Protein AF-A0A7M7MNS7-F1 (afdb_monomer_lite)

Foldseek 3Di:
DVPDDFDPCLVVLLVLLVVQLVLLVVLLVQQVVVLVVCCVPVNDCCQQPPLCLCVPPPSSVVSLVVLLVVLVVCCVVVVNCVSRVHDDDPCVVVVSVVCNVVSVVCSVVSRSNVSVVSNVVSVVSNVVSVCVSVVSVD

InterPro domains:
  IPR002076 ELO family [PF01151] (1-135)
  IPR002076 ELO family [PTHR11157] (1-135)
  IPR030457 ELO family, conserved site [PS01188] (88-96)

Structure (mmCIF, N/CA/C/O backbone):
data_AF-A0A7M7MNS7-F1
#
_entry.id   AF-A0A7M7MNS7-F1
#
loop_
_atom_site.group_PDB
_atom_site.id
_atom_site.type_symbol
_atom_site.label_atom_id
_atom_site.label_alt_id
_atom_site.label_comp_id
_atom_site.label_asym_id
_atom_site.label_entity_id
_atom_site.label_seq_id
_atom_site.pdbx_PDB_ins_code
_atom_site.Cartn_x
_atom_site.Cartn_y
_atom_site.Cartn_z
_atom_site.occupancy
_atom_site.B_iso_or_equiv
_atom_site.auth_seq_id
_atom_site.auth_comp_id
_atom_site.auth_asym_id
_atom_site.auth_atom_id
_atom_site.pdbx_PDB_model_num
ATOM 1 N N . MET A 1 1 ? -16.987 -11.715 22.875 1.00 58.72 1 MET A N 1
ATOM 2 C CA . MET A 1 1 ? -16.790 -10.248 23.020 1.00 58.72 1 MET A CA 1
ATOM 3 C C . MET A 1 1 ? -18.041 -9.455 23.436 1.00 58.72 1 MET A C 1
ATOM 5 O O . MET A 1 1 ? -17.893 -8.300 23.827 1.00 58.72 1 MET A O 1
ATOM 9 N N . ALA A 1 2 ? -19.255 -10.027 23.423 1.00 62.00 2 ALA A N 1
ATOM 10 C CA . ALA A 1 2 ? -20.488 -9.277 23.708 1.00 62.00 2 ALA A CA 1
ATOM 11 C C . ALA A 1 2 ? -20.488 -8.540 25.070 1.00 62.00 2 ALA A C 1
ATOM 13 O O . ALA A 1 2 ? -20.803 -7.355 25.115 1.00 62.00 2 ALA A O 1
ATOM 14 N N . LYS A 1 3 ? -20.012 -9.179 26.150 1.00 64.50 3 LYS A N 1
ATOM 15 C CA . LYS A 1 3 ? -20.088 -8.657 27.533 1.00 64.50 3 LYS A CA 1
ATOM 16 C C . LYS A 1 3 ? -18.929 -7.749 28.014 1.00 64.50 3 LYS A C 1
ATOM 18 O O . LYS A 1 3 ? -18.930 -7.369 29.177 1.00 64.50 3 LYS A O 1
ATOM 23 N N . ARG A 1 4 ? -17.929 -7.405 27.184 1.00 71.62 4 ARG A N 1
ATOM 24 C CA . ARG A 1 4 ? -16.769 -6.567 27.604 1.00 71.62 4 ARG A CA 1
ATOM 25 C C . ARG A 1 4 ? -16.904 -5.094 27.167 1.00 71.62 4 ARG A C 1
ATOM 27 O O . ARG A 1 4 ? -17.464 -4.863 26.097 1.00 71.62 4 ARG A O 1
ATOM 34 N N . PRO A 1 5 ? -16.419 -4.096 27.929 1.00 70.75 5 PRO A N 1
ATOM 35 C CA . PRO A 1 5 ? -16.465 -2.687 27.522 1.00 70.75 5 PRO A CA 1
ATOM 36 C C . PRO A 1 5 ? -15.526 -2.392 26.337 1.00 70.75 5 PRO A C 1
ATOM 38 O O . PRO A 1 5 ? -14.603 -3.155 26.058 1.00 70.75 5 PRO A O 1
ATOM 41 N N . ARG A 1 6 ? -15.785 -1.289 25.622 1.00 74.25 6 ARG A N 1
ATOM 42 C CA . ARG A 1 6 ? -14.956 -0.799 24.503 1.00 74.25 6 ARG A CA 1
ATOM 43 C C . ARG A 1 6 ? -13.546 -0.438 24.984 1.00 74.25 6 ARG A C 1
ATOM 45 O O . ARG A 1 6 ? -13.409 0.314 25.947 1.00 74.25 6 ARG A O 1
ATOM 52 N N . PHE A 1 7 ? -12.512 -0.930 24.305 1.00 76.94 7 PHE A N 1
ATOM 53 C CA . PHE A 1 7 ? -11.133 -0.553 24.620 1.00 76.94 7 PHE A CA 1
ATOM 54 C C . PHE A 1 7 ? -10.785 0.816 24.022 1.00 76.94 7 PHE A C 1
ATOM 56 O O . PHE A 1 7 ? -11.102 1.105 22.866 1.00 76.94 7 PHE A O 1
ATOM 63 N N . ASN A 1 8 ? -10.100 1.657 24.801 1.00 76.94 8 ASN A N 1
ATOM 64 C CA . ASN A 1 8 ? -9.558 2.925 24.318 1.00 76.94 8 ASN A CA 1
ATOM 65 C C . ASN A 1 8 ? -8.140 2.707 23.763 1.00 76.94 8 ASN A C 1
ATOM 67 O O . ASN A 1 8 ? -7.154 2.873 24.470 1.00 76.94 8 ASN A O 1
ATOM 71 N N . LEU A 1 9 ? -8.049 2.294 22.496 1.00 81.00 9 LEU A N 1
ATOM 72 C CA . LEU A 1 9 ? -6.789 1.960 21.809 1.00 81.00 9 LEU A CA 1
ATOM 73 C C . LEU A 1 9 ? -6.259 3.113 20.941 1.00 81.00 9 LEU A C 1
ATOM 75 O O . LEU A 1 9 ? -5.593 2.874 19.939 1.00 81.00 9 LEU A O 1
ATOM 79 N N . ARG A 1 10 ? -6.557 4.369 21.300 1.00 79.44 10 ARG A N 1
ATOM 80 C CA . ARG A 1 10 ? -6.184 5.548 20.494 1.00 79.44 10 ARG A CA 1
ATOM 81 C C . ARG A 1 10 ? -4.672 5.673 20.282 1.00 79.44 10 ARG A C 1
ATOM 83 O O . ARG A 1 10 ? -4.241 5.781 19.143 1.00 79.44 10 ARG A O 1
ATOM 90 N N . GLY A 1 11 ? -3.878 5.610 21.353 1.00 84.81 11 GLY A N 1
ATOM 91 C CA . GLY A 1 11 ? -2.412 5.686 21.267 1.00 84.81 11 GLY A CA 1
ATOM 92 C C . GLY A 1 11 ? -1.807 4.588 20.379 1.00 84.81 11 GLY A C 1
ATOM 93 O O . GLY A 1 11 ? -1.114 4.914 19.416 1.00 84.81 11 GLY A O 1
ATOM 94 N N . PRO A 1 12 ? -2.126 3.301 20.628 1.00 87.50 12 PRO A N 1
ATOM 95 C CA . PRO A 1 12 ? -1.703 2.201 19.764 1.00 87.50 12 PRO A CA 1
ATOM 96 C C . PRO A 1 12 ? -2.118 2.364 18.298 1.00 87.50 12 PRO A C 1
ATOM 98 O O . PRO A 1 12 ? -1.319 2.067 17.419 1.00 87.50 12 PRO A O 1
ATOM 101 N N . LEU A 1 13 ? -3.323 2.877 18.021 1.00 86.44 13 LEU A N 1
ATOM 102 C CA . LEU A 1 13 ? -3.812 3.083 16.654 1.00 86.44 13 LEU A CA 1
ATOM 103 C C . LEU A 1 13 ? -3.044 4.189 15.914 1.00 86.44 13 LEU A C 1
ATOM 105 O O . LEU A 1 13 ? -2.778 4.053 14.721 1.00 86.44 13 LEU A O 1
ATOM 109 N N . ILE A 1 14 ? -2.669 5.268 16.611 1.00 88.12 14 ILE A N 1
ATOM 110 C CA . ILE A 1 14 ? -1.833 6.338 16.042 1.00 88.12 14 ILE A CA 1
ATOM 111 C C . ILE A 1 14 ? -0.450 5.792 15.716 1.00 88.12 14 ILE A C 1
ATOM 113 O O . ILE A 1 14 ? 0.033 5.999 14.604 1.00 88.12 14 ILE A O 1
ATOM 117 N N . LEU A 1 15 ? 0.171 5.076 16.659 1.00 90.94 15 LEU A N 1
ATOM 118 C CA . LEU A 1 15 ? 1.479 4.460 16.444 1.00 90.94 15 LEU A CA 1
ATOM 119 C C . LEU A 1 15 ? 1.432 3.494 15.257 1.00 90.94 15 LEU A C 1
ATOM 121 O O . LEU A 1 15 ? 2.250 3.593 14.351 1.00 90.94 15 LEU A O 1
ATOM 125 N N . TRP A 1 16 ? 0.431 2.618 15.228 1.00 91.81 16 TRP A N 1
ATOM 126 C CA . TRP A 1 16 ? 0.202 1.662 14.152 1.00 91.81 16 TRP A CA 1
ATOM 127 C C . TRP A 1 16 ? 0.048 2.337 12.783 1.00 91.81 16 T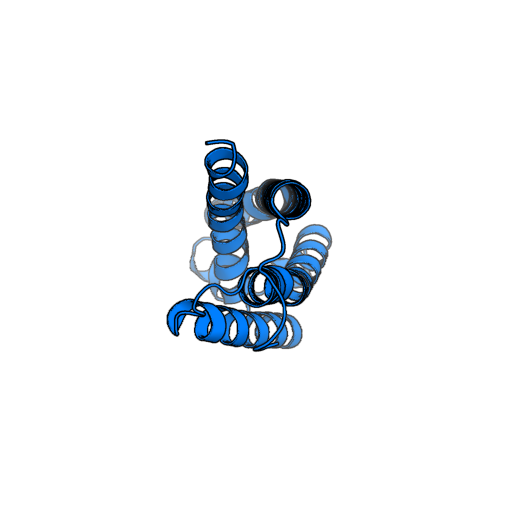RP A C 1
ATOM 129 O O . TRP A 1 16 ? 0.787 2.024 11.852 1.00 91.81 16 TRP A O 1
ATOM 139 N N . SER A 1 17 ? -0.844 3.327 12.678 1.00 91.94 17 SER A N 1
ATOM 140 C CA . SER A 1 17 ? -1.071 4.068 11.429 1.00 91.94 17 SER A CA 1
ATOM 141 C C . SER A 1 17 ? 0.182 4.837 10.996 1.00 91.94 17 SER A C 1
ATOM 143 O O . SER A 1 17 ? 0.516 4.874 9.817 1.00 91.94 17 SER A O 1
ATOM 145 N N . SER A 1 18 ? 0.927 5.410 11.944 1.00 91.50 18 SER A N 1
ATOM 146 C CA . SER A 1 18 ? 2.173 6.131 11.653 1.00 91.50 18 SER A CA 1
ATOM 147 C C . SER A 1 18 ? 3.259 5.194 11.122 1.00 91.50 18 SER A C 1
ATOM 149 O O . SER A 1 18 ? 3.949 5.535 10.163 1.00 91.50 18 SER A O 1
ATOM 151 N N . LEU A 1 19 ? 3.38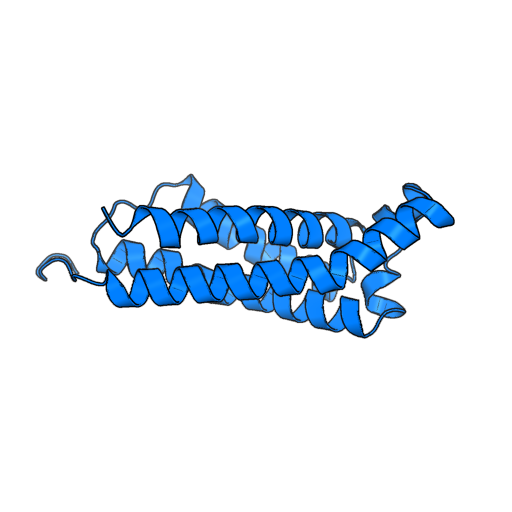5 3.995 11.701 1.00 94.06 19 LEU A N 1
ATOM 152 C CA . LEU A 1 19 ? 4.327 2.973 11.241 1.00 94.06 19 LEU A CA 1
ATOM 153 C C . LEU A 1 19 ? 3.977 2.478 9.833 1.00 94.06 19 LEU A C 1
ATOM 155 O O . LEU A 1 19 ? 4.866 2.398 8.988 1.00 94.06 19 LEU A O 1
ATOM 159 N N . LEU A 1 20 ? 2.697 2.207 9.553 1.00 93.50 20 LEU A N 1
ATOM 160 C CA . LEU A 1 20 ? 2.252 1.790 8.218 1.00 93.50 20 LEU A CA 1
ATOM 161 C C . LEU A 1 20 ? 2.402 2.903 7.174 1.00 93.50 20 LEU A C 1
ATOM 163 O O . LEU A 1 20 ? 2.788 2.630 6.035 1.00 93.50 20 LEU A O 1
ATOM 167 N N . SER A 1 21 ? 2.160 4.159 7.559 1.00 94.06 21 SER A N 1
ATOM 168 C CA . SER A 1 21 ? 2.411 5.316 6.697 1.00 94.06 21 SER A CA 1
ATOM 169 C C . SER A 1 21 ? 3.899 5.438 6.367 1.00 94.06 21 SER A C 1
ATOM 171 O O . SER A 1 21 ? 4.249 5.472 5.190 1.00 94.06 21 SER A O 1
ATOM 173 N N . LEU A 1 22 ? 4.785 5.401 7.371 1.00 94.94 22 LEU A N 1
ATOM 174 C CA . LEU A 1 22 ? 6.233 5.477 7.159 1.00 94.94 22 LEU A CA 1
ATOM 175 C C . LEU A 1 22 ? 6.744 4.320 6.29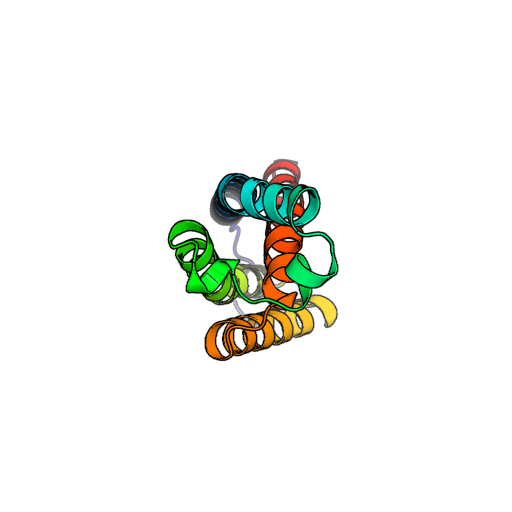4 1.00 94.94 22 LEU A C 1
ATOM 177 O O . LEU A 1 22 ? 7.495 4.548 5.348 1.00 94.94 22 LEU A O 1
ATOM 181 N N . PHE A 1 23 ? 6.304 3.093 6.576 1.00 95.12 23 PHE A N 1
ATOM 182 C CA . PHE A 1 23 ? 6.624 1.925 5.760 1.00 95.12 23 PHE A CA 1
ATOM 183 C C . PHE A 1 23 ? 6.214 2.131 4.297 1.00 95.12 23 PHE A C 1
ATOM 185 O O . PHE A 1 23 ? 7.009 1.886 3.390 1.00 95.12 23 PHE A O 1
ATOM 192 N N . SER A 1 24 ? 5.006 2.650 4.071 1.00 94.69 24 SER A N 1
ATOM 193 C CA . SER A 1 24 ? 4.496 2.903 2.725 1.00 94.69 24 SER A CA 1
ATOM 194 C C . SER A 1 24 ? 5.263 4.016 2.012 1.00 94.69 24 SER A C 1
ATOM 196 O O . SER A 1 24 ? 5.580 3.873 0.837 1.00 94.69 24 SER A O 1
ATOM 198 N N . ILE A 1 25 ? 5.631 5.088 2.722 1.00 95.31 25 ILE A N 1
ATOM 199 C CA . ILE A 1 25 ? 6.469 6.176 2.198 1.00 95.31 25 ILE A CA 1
ATOM 200 C C . ILE A 1 25 ? 7.819 5.628 1.728 1.00 95.31 25 ILE A C 1
ATOM 202 O O . ILE A 1 25 ? 8.236 5.903 0.603 1.00 95.31 25 ILE A O 1
ATOM 206 N N . ILE A 1 26 ? 8.489 4.819 2.556 1.00 95.44 26 ILE A N 1
ATOM 207 C CA . ILE A 1 26 ? 9.768 4.204 2.181 1.00 95.44 26 ILE A CA 1
ATOM 208 C C . ILE A 1 26 ? 9.566 3.278 0.972 1.00 95.44 26 ILE A C 1
ATOM 210 O O . ILE A 1 26 ? 10.351 3.345 0.028 1.00 95.44 26 ILE A O 1
ATOM 214 N N . GLY A 1 27 ? 8.490 2.485 0.950 1.00 93.25 27 GLY A N 1
ATOM 215 C CA . GLY A 1 27 ? 8.127 1.641 -0.190 1.00 93.25 27 GLY A CA 1
ATOM 216 C C . GLY A 1 27 ? 8.005 2.428 -1.498 1.00 93.25 27 GLY A C 1
ATOM 217 O O . GLY A 1 27 ? 8.627 2.052 -2.494 1.00 93.25 27 GLY A O 1
ATOM 218 N N . VAL A 1 28 ? 7.299 3.567 -1.493 1.00 94.50 28 VAL A N 1
ATOM 219 C CA . VAL A 1 28 ? 7.211 4.468 -2.659 1.00 94.50 28 VAL A CA 1
ATOM 220 C C . VAL A 1 28 ? 8.594 4.960 -3.066 1.00 94.50 28 VAL A C 1
ATOM 222 O O . VAL A 1 28 ? 8.972 4.806 -4.221 1.00 94.50 28 VAL A O 1
ATOM 225 N N . PHE A 1 29 ? 9.379 5.516 -2.141 1.00 94.69 29 PHE A N 1
ATOM 226 C CA . PHE A 1 29 ? 10.694 6.076 -2.475 1.00 94.69 29 PHE A CA 1
ATOM 227 C C . PHE A 1 29 ? 11.666 5.047 -3.061 1.00 94.69 29 PHE A C 1
ATOM 229 O O . PHE A 1 29 ? 12.572 5.424 -3.801 1.00 94.69 29 PHE A O 1
ATOM 236 N N . ARG A 1 30 ? 11.497 3.762 -2.739 1.00 93.06 30 ARG A N 1
ATOM 237 C CA . ARG A 1 30 ? 12.369 2.685 -3.222 1.00 93.06 30 ARG A CA 1
ATOM 238 C C . ARG A 1 30 ? 11.896 2.072 -4.537 1.00 93.06 30 ARG A C 1
ATOM 240 O O . ARG A 1 30 ? 12.741 1.671 -5.323 1.00 93.06 30 ARG A O 1
ATOM 247 N N . THR A 1 31 ? 10.589 2.033 -4.790 1.00 92.62 31 THR A N 1
ATOM 248 C CA . THR A 1 31 ? 10.006 1.353 -5.965 1.00 92.62 31 THR A CA 1
ATOM 249 C C . THR A 1 31 ? 9.585 2.309 -7.086 1.00 92.62 31 THR A C 1
ATOM 251 O O . THR A 1 31 ? 9.634 1.953 -8.260 1.00 92.62 31 THR A O 1
ATOM 254 N N . LEU A 1 32 ? 9.223 3.553 -6.759 1.00 93.25 32 LEU A N 1
ATOM 255 C CA . LEU A 1 32 ? 8.803 4.559 -7.737 1.00 93.25 32 LEU A CA 1
ATOM 256 C C . LEU A 1 32 ? 9.911 4.946 -8.736 1.00 93.25 32 LEU A C 1
ATOM 258 O O . LEU A 1 32 ? 9.592 5.069 -9.919 1.00 93.25 32 LEU A O 1
ATOM 262 N N . PRO A 1 33 ? 11.191 5.117 -8.336 1.00 92.50 33 PRO A N 1
ATOM 263 C CA . PRO A 1 33 ? 12.251 5.438 -9.291 1.00 92.50 33 PRO A CA 1
ATOM 264 C C . PRO A 1 33 ? 12.454 4.352 -10.357 1.00 92.50 33 PRO A C 1
ATOM 266 O O . PRO A 1 33 ? 12.645 4.692 -11.522 1.00 92.50 33 PRO A O 1
ATOM 269 N N . GLU A 1 34 ? 12.353 3.068 -9.985 1.00 90.00 34 GLU A N 1
ATOM 270 C CA . GLU A 1 34 ? 12.413 1.946 -10.939 1.00 90.00 34 GLU A CA 1
ATOM 271 C C . GLU A 1 34 ? 11.255 2.020 -11.933 1.00 90.00 34 GLU A C 1
ATOM 273 O O . GLU A 1 34 ? 11.470 1.967 -13.144 1.00 90.00 34 GLU A O 1
ATOM 278 N N . MET A 1 35 ? 10.036 2.244 -11.432 1.00 89.94 35 MET A N 1
ATOM 279 C CA . MET A 1 35 ? 8.852 2.326 -12.281 1.00 89.94 35 MET A CA 1
ATOM 280 C C . MET A 1 35 ? 8.956 3.480 -13.285 1.00 89.94 35 MET A C 1
ATOM 282 O O . MET A 1 35 ? 8.645 3.298 -14.463 1.00 89.94 35 MET A O 1
ATOM 286 N N . ILE A 1 36 ? 9.428 4.652 -12.845 1.00 91.44 36 ILE A N 1
ATOM 287 C CA . ILE A 1 36 ? 9.659 5.802 -13.729 1.00 91.44 36 ILE A CA 1
ATOM 288 C C . ILE A 1 36 ? 10.726 5.458 -14.771 1.00 91.44 36 ILE A C 1
ATOM 290 O O . ILE A 1 36 ? 10.496 5.692 -15.954 1.00 91.44 36 ILE A O 1
ATOM 294 N N . HIS A 1 37 ? 11.847 4.861 -14.359 1.00 90.50 37 HIS A N 1
ATOM 295 C CA . HIS A 1 37 ? 12.934 4.488 -15.264 1.00 90.50 37 HIS A CA 1
ATOM 296 C C . HIS A 1 37 ? 12.470 3.523 -16.365 1.00 90.50 37 HIS A C 1
ATOM 298 O O . HIS A 1 37 ? 12.733 3.750 -17.548 1.00 90.50 37 HIS A O 1
ATOM 304 N N . ILE A 1 38 ? 11.720 2.477 -16.009 1.00 89.56 38 ILE A N 1
ATOM 305 C CA . ILE A 1 38 ? 11.195 1.522 -16.991 1.00 89.56 38 ILE A CA 1
ATOM 306 C C . ILE A 1 38 ? 10.182 2.182 -17.926 1.00 89.56 38 ILE A C 1
ATOM 308 O O . ILE A 1 38 ? 10.216 1.935 -19.133 1.00 89.56 38 ILE A O 1
ATOM 312 N N . LEU A 1 39 ? 9.324 3.065 -17.410 1.00 90.75 39 LEU A N 1
ATOM 313 C CA . LEU A 1 39 ? 8.358 3.782 -18.239 1.00 90.75 39 LEU A CA 1
ATOM 314 C C . LEU A 1 39 ? 9.022 4.736 -19.232 1.00 90.75 39 LEU A C 1
ATOM 316 O O . LEU A 1 39 ? 8.570 4.813 -20.373 1.00 90.75 39 LEU A O 1
ATOM 320 N N . THR A 1 40 ? 10.087 5.434 -18.832 1.00 91.50 40 THR A N 1
ATOM 321 C CA . THR A 1 40 ? 10.768 6.401 -19.702 1.00 91.50 40 THR A CA 1
ATOM 322 C C . THR A 1 40 ? 11.695 5.741 -20.718 1.00 91.50 40 THR A C 1
ATOM 324 O O . THR A 1 40 ? 11.799 6.244 -21.833 1.00 91.50 40 THR A O 1
ATOM 327 N N . HIS A 1 41 ? 12.362 4.634 -20.368 1.00 90.25 41 HIS A N 1
ATOM 328 C CA . HIS A 1 41 ? 13.376 4.011 -21.233 1.00 90.25 41 HIS A CA 1
ATOM 329 C C . HIS A 1 41 ? 12.883 2.800 -22.032 1.00 90.25 41 HIS A C 1
ATOM 331 O O . HIS A 1 41 ? 13.354 2.588 -23.147 1.00 90.25 41 HIS A O 1
ATOM 337 N N . HIS A 1 42 ? 11.940 2.017 -21.501 1.00 87.81 42 HIS A N 1
ATOM 338 C CA . HIS A 1 42 ? 11.454 0.785 -22.142 1.00 87.81 42 HIS A CA 1
ATOM 339 C C . HIS A 1 42 ? 9.967 0.840 -22.528 1.00 87.81 42 HIS A C 1
ATOM 341 O O . HIS A 1 42 ? 9.483 -0.011 -23.277 1.00 87.81 42 HIS A O 1
ATOM 347 N N . GLY A 1 43 ? 9.241 1.855 -22.052 1.00 90.12 43 GLY A N 1
ATOM 348 C CA . GLY A 1 43 ? 7.843 2.101 -22.384 1.00 90.12 43 GLY A CA 1
ATOM 349 C C . GLY A 1 43 ? 6.841 1.260 -21.584 1.00 90.12 43 GLY A C 1
ATOM 350 O O . GLY A 1 43 ? 7.180 0.438 -20.730 1.00 90.12 43 GLY A O 1
ATOM 351 N N . PHE A 1 44 ? 5.554 1.474 -21.874 1.00 88.00 44 PHE A N 1
ATOM 352 C CA . PHE A 1 44 ? 4.450 0.898 -21.100 1.00 88.00 44 PHE A CA 1
ATOM 353 C C . PHE A 1 44 ? 4.379 -0.632 -21.184 1.00 88.00 44 PHE A C 1
ATOM 355 O O . PHE A 1 44 ? 4.179 -1.286 -20.161 1.00 88.00 44 PHE A O 1
ATOM 362 N N . TYR A 1 45 ? 4.606 -1.206 -22.371 1.00 88.25 45 TYR A N 1
ATOM 363 C CA . TYR A 1 45 ? 4.590 -2.659 -22.569 1.00 88.25 45 TYR A CA 1
ATOM 364 C C . TYR A 1 45 ? 5.570 -3.361 -21.626 1.00 88.25 45 TYR A C 1
ATOM 366 O O . TYR A 1 45 ? 5.201 -4.300 -20.927 1.00 88.25 45 TYR A O 1
ATOM 374 N N . HIS A 1 46 ? 6.796 -2.847 -21.525 1.00 85.88 46 HIS A N 1
ATOM 375 C CA . HIS A 1 46 ? 7.809 -3.419 -20.647 1.00 85.88 46 HIS A CA 1
ATOM 376 C C . HIS A 1 46 ? 7.424 -3.310 -19.164 1.00 85.88 46 HIS A C 1
ATOM 378 O O . HIS A 1 46 ? 7.675 -4.227 -18.389 1.00 85.88 46 HIS A O 1
ATOM 384 N N . SER A 1 47 ? 6.758 -2.223 -18.763 1.00 86.44 47 SER A N 1
ATOM 385 C CA . SER A 1 47 ? 6.321 -2.039 -17.372 1.00 86.44 47 SER A CA 1
ATOM 386 C C . SER A 1 47 ? 5.221 -3.016 -16.926 1.00 86.44 47 SER A C 1
ATOM 388 O O . SER A 1 47 ? 5.136 -3.328 -15.739 1.00 86.44 47 SER A O 1
ATOM 390 N N . VAL A 1 48 ? 4.380 -3.491 -17.856 1.00 88.50 48 VAL A N 1
ATOM 391 C CA . VAL A 1 48 ? 3.201 -4.327 -17.557 1.00 88.50 48 VAL A CA 1
ATOM 392 C C . VAL A 1 48 ? 3.426 -5.798 -17.889 1.00 88.50 48 VAL A C 1
ATOM 394 O O . VAL A 1 48 ? 2.888 -6.660 -17.200 1.00 88.50 48 VAL A O 1
ATOM 397 N N . CYS A 1 49 ? 4.195 -6.094 -18.937 1.00 87.31 49 CYS A N 1
ATOM 398 C CA . CYS A 1 49 ? 4.323 -7.441 -19.490 1.00 87.31 49 CYS A CA 1
ATOM 399 C C . CYS A 1 49 ? 5.635 -8.140 -19.117 1.00 87.31 49 CYS A C 1
ATOM 401 O O . CYS A 1 49 ? 5.743 -9.341 -19.345 1.00 87.31 49 CYS A O 1
ATOM 403 N N . ILE A 1 50 ? 6.622 -7.427 -18.558 1.00 87.38 50 ILE A N 1
ATOM 404 C CA . ILE A 1 50 ? 7.939 -7.994 -18.234 1.00 87.38 50 ILE A CA 1
ATOM 405 C C . ILE A 1 50 ? 8.209 -7.880 -16.721 1.00 87.38 50 ILE A C 1
ATOM 407 O O . ILE A 1 50 ? 8.164 -6.774 -16.172 1.00 87.38 50 ILE A O 1
ATOM 411 N N . PRO A 1 51 ? 8.509 -8.989 -16.014 1.00 85.88 51 PRO A N 1
ATOM 412 C CA . PRO A 1 51 ? 8.697 -9.003 -14.560 1.00 85.88 51 PRO A CA 1
ATOM 413 C C . PRO A 1 51 ? 10.113 -8.586 -14.115 1.00 85.88 51 PRO A C 1
ATOM 415 O O . PRO A 1 51 ? 10.652 -9.089 -13.130 1.00 85.88 51 PRO A O 1
ATOM 418 N N . SER A 1 52 ? 10.713 -7.606 -14.803 1.00 81.56 52 SER A N 1
ATOM 419 C CA . SER A 1 52 ? 12.091 -7.153 -14.549 1.00 81.56 52 SER A CA 1
ATOM 420 C C . SER A 1 52 ? 12.319 -6.653 -13.117 1.00 81.56 52 SER A C 1
ATOM 422 O O . SER A 1 52 ? 13.405 -6.824 -12.571 1.00 81.56 52 SER A O 1
ATOM 424 N N . PHE A 1 53 ? 11.290 -6.078 -12.487 1.00 78.69 53 PHE A N 1
ATOM 425 C CA . PHE A 1 53 ? 11.371 -5.519 -11.134 1.00 78.69 53 PHE A CA 1
ATOM 426 C C . PHE A 1 53 ? 11.586 -6.570 -10.031 1.00 78.69 53 PHE A C 1
ATOM 428 O O . PHE A 1 53 ? 12.010 -6.203 -8.941 1.00 78.69 53 PHE A O 1
ATOM 435 N N . ILE A 1 54 ? 11.286 -7.852 -10.283 1.00 77.25 54 ILE A N 1
ATOM 436 C CA . ILE A 1 54 ? 11.557 -8.933 -9.319 1.00 77.25 54 ILE A CA 1
ATOM 437 C C . ILE A 1 54 ? 12.819 -9.707 -9.706 1.00 77.25 54 ILE A C 1
ATOM 439 O O . ILE A 1 54 ? 13.594 -10.080 -8.831 1.00 77.25 54 ILE A O 1
ATOM 443 N N . GLU A 1 55 ? 13.040 -9.944 -11.000 1.00 78.62 55 GLU A N 1
ATOM 444 C CA . GLU A 1 55 ? 14.141 -10.798 -11.463 1.00 78.62 55 GLU A CA 1
ATOM 445 C C . GLU A 1 55 ? 15.492 -10.077 -11.542 1.00 78.62 55 GLU A C 1
ATOM 447 O O . GLU A 1 55 ? 16.534 -10.696 -11.333 1.00 78.62 55 GLU A O 1
ATOM 452 N N . GLN A 1 56 ? 15.492 -8.781 -11.866 1.00 78.88 56 GLN A N 1
ATOM 453 C CA . GLN A 1 56 ? 16.717 -8.032 -12.170 1.00 78.88 56 GLN A CA 1
ATOM 454 C C . GLN A 1 56 ? 17.066 -7.012 -11.086 1.00 78.88 56 GLN A C 1
ATOM 456 O O . GLN A 1 56 ? 18.244 -6.751 -10.841 1.00 78.88 56 GLN A O 1
ATOM 461 N N . ASP A 1 57 ? 16.060 -6.453 -10.414 1.00 83.81 57 ASP A N 1
ATOM 462 C CA . ASP A 1 57 ? 16.253 -5.479 -9.345 1.00 83.81 57 ASP A CA 1
ATOM 463 C C . ASP A 1 57 ? 16.026 -6.126 -7.971 1.00 83.81 57 ASP A C 1
ATOM 465 O O . ASP A 1 57 ? 14.900 -6.324 -7.514 1.00 83.81 57 ASP A O 1
ATOM 469 N N . VAL A 1 58 ? 17.129 -6.426 -7.281 1.00 86.44 58 VAL A N 1
ATOM 470 C CA . VAL A 1 58 ? 17.117 -7.027 -5.936 1.00 86.44 58 VAL A CA 1
ATOM 471 C C . VAL A 1 58 ? 16.410 -6.125 -4.917 1.00 86.44 58 VAL A C 1
ATOM 473 O O . VAL A 1 58 ? 15.778 -6.620 -3.980 1.00 86.44 58 VAL A O 1
ATOM 476 N N . VAL A 1 59 ? 16.490 -4.800 -5.085 1.00 89.12 59 VAL A N 1
ATOM 477 C CA . VAL A 1 59 ? 15.829 -3.847 -4.188 1.00 89.12 59 VAL A CA 1
ATOM 478 C C . VAL A 1 59 ? 14.323 -3.930 -4.394 1.00 89.12 59 VAL A C 1
ATOM 480 O O . VAL A 1 59 ? 13.590 -4.111 -3.421 1.00 89.12 59 VAL A O 1
ATOM 483 N N . CYS A 1 60 ? 13.852 -3.858 -5.638 1.00 87.62 60 CYS A N 1
ATOM 484 C CA . CYS A 1 60 ? 12.425 -3.965 -5.939 1.00 87.62 60 CYS A CA 1
ATOM 485 C C . CYS A 1 60 ? 11.857 -5.353 -5.603 1.00 87.62 60 CYS A C 1
ATOM 487 O O . CYS A 1 60 ? 10.753 -5.429 -5.058 1.00 87.62 60 CYS A O 1
ATOM 489 N N . GLY A 1 61 ? 12.615 -6.433 -5.804 1.00 88.31 61 GLY A N 1
ATOM 490 C CA . GLY A 1 61 ? 12.242 -7.780 -5.364 1.00 88.31 61 GLY A CA 1
ATOM 491 C C . GLY A 1 61 ? 12.046 -7.868 -3.846 1.00 88.31 61 GLY A C 1
ATOM 492 O O . GLY A 1 61 ? 11.012 -8.352 -3.379 1.00 88.31 61 GLY A O 1
ATOM 493 N N . PHE A 1 62 ? 12.974 -7.307 -3.061 1.00 91.75 62 PHE A N 1
ATOM 494 C CA . PHE A 1 62 ? 12.836 -7.228 -1.602 1.00 91.75 62 PHE A CA 1
ATOM 495 C C . PHE A 1 62 ? 11.604 -6.417 -1.175 1.00 91.75 62 PHE A C 1
ATOM 497 O O . PHE A 1 62 ? 10.848 -6.849 -0.303 1.00 91.75 62 PHE A O 1
ATOM 504 N N . TRP A 1 63 ? 11.363 -5.256 -1.792 1.00 91.81 63 TRP A N 1
ATOM 505 C CA . TRP A 1 63 ? 10.190 -4.434 -1.471 1.00 91.81 63 TRP A CA 1
ATOM 506 C C . TRP A 1 63 ? 8.873 -5.079 -1.909 1.00 91.81 63 TRP A C 1
ATOM 508 O O . TRP A 1 63 ? 7.867 -4.906 -1.227 1.00 91.81 63 TRP A O 1
ATOM 518 N N . SER A 1 64 ? 8.884 -5.898 -2.960 1.00 90.75 64 SER A N 1
ATOM 519 C CA . SER A 1 64 ? 7.727 -6.701 -3.380 1.00 90.75 64 SER A CA 1
ATOM 520 C C . SER A 1 64 ? 7.378 -7.777 -2.353 1.00 90.75 64 SER A C 1
ATOM 522 O O . SER A 1 64 ? 6.208 -7.975 -2.024 1.00 90.75 64 SER A O 1
ATOM 524 N N . TRP A 1 65 ? 8.392 -8.427 -1.778 1.00 91.31 65 TRP A N 1
ATOM 525 C CA . TRP A 1 65 ? 8.195 -9.359 -0.669 1.00 91.31 65 TRP A CA 1
ATOM 526 C C . TRP A 1 65 ? 7.658 -8.653 0.580 1.00 91.31 65 TRP A C 1
ATOM 528 O O . TRP A 1 65 ? 6.674 -9.088 1.181 1.00 91.31 65 TRP A O 1
ATOM 538 N N . MET A 1 66 ? 8.264 -7.521 0.947 1.00 93.25 66 MET A N 1
ATOM 539 C CA . MET A 1 66 ? 7.803 -6.708 2.074 1.00 93.25 66 MET A CA 1
ATOM 540 C C . MET A 1 66 ? 6.367 -6.213 1.878 1.00 93.25 66 MET A C 1
ATOM 542 O O . MET A 1 66 ? 5.615 -6.148 2.848 1.00 93.25 66 MET A O 1
ATOM 546 N N . PHE A 1 67 ? 5.965 -5.902 0.645 1.00 92.75 67 PHE A N 1
ATOM 547 C CA . PHE A 1 67 ? 4.591 -5.549 0.298 1.00 92.75 67 PHE A CA 1
ATOM 548 C C . PHE A 1 67 ? 3.619 -6.708 0.542 1.00 92.75 67 PHE A C 1
ATOM 550 O O . PHE A 1 67 ? 2.593 -6.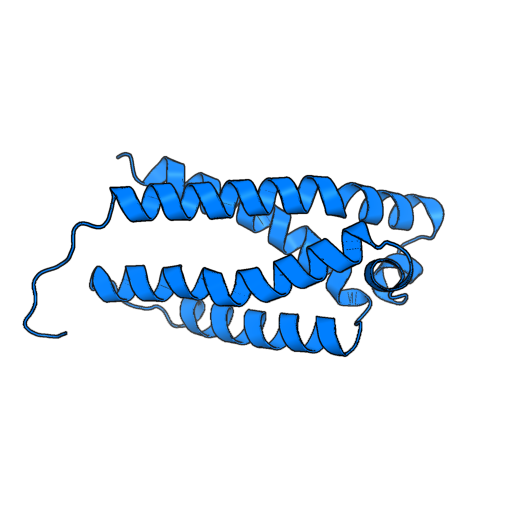521 1.193 1.00 92.75 67 PHE A O 1
ATOM 557 N N . ALA A 1 68 ? 3.945 -7.918 0.077 1.00 92.62 68 ALA A N 1
ATOM 558 C CA . ALA A 1 68 ? 3.116 -9.099 0.326 1.00 92.62 68 ALA A CA 1
ATOM 559 C C . ALA A 1 68 ? 2.976 -9.382 1.835 1.00 92.62 68 ALA A C 1
ATOM 561 O O . ALA A 1 68 ? 1.875 -9.638 2.328 1.00 92.62 68 ALA A O 1
ATOM 562 N N . LEU A 1 69 ? 4.069 -9.246 2.595 1.00 93.19 69 LEU A N 1
ATOM 563 C CA . LEU A 1 69 ? 4.043 -9.357 4.056 1.00 93.19 69 LEU A CA 1
ATOM 564 C C . LEU A 1 69 ? 3.215 -8.252 4.725 1.00 93.19 69 LEU A C 1
ATOM 566 O O . LEU A 1 69 ? 2.523 -8.524 5.710 1.00 93.19 69 LEU A O 1
ATOM 570 N N . SER A 1 70 ? 3.240 -7.019 4.208 1.00 92.94 70 SER A N 1
ATOM 571 C CA . SER A 1 70 ? 2.462 -5.919 4.786 1.00 92.94 70 SER A CA 1
ATOM 572 C C . SER A 1 70 ? 0.967 -6.199 4.733 1.00 92.94 70 SER A C 1
ATOM 574 O O . SER A 1 70 ? 0.266 -5.850 5.676 1.00 92.94 70 SER A O 1
ATOM 576 N N . LYS A 1 71 ? 0.476 -6.906 3.707 1.00 91.12 71 LYS A N 1
ATOM 577 C CA . LYS A 1 71 ? -0.946 -7.274 3.607 1.00 91.12 71 LYS A CA 1
ATOM 578 C C . LYS A 1 71 ? -1.404 -8.181 4.730 1.00 91.12 71 LYS A C 1
ATOM 580 O O . LYS A 1 71 ? -2.540 -8.051 5.175 1.00 91.12 71 LYS A O 1
ATOM 585 N N . LEU A 1 72 ? -0.520 -9.035 5.242 1.00 90.75 72 LEU A N 1
ATOM 586 C CA . LEU A 1 72 ? -0.812 -9.817 6.436 1.00 90.75 72 LEU A CA 1
ATOM 587 C C . LEU A 1 72 ? -0.844 -8.928 7.688 1.00 9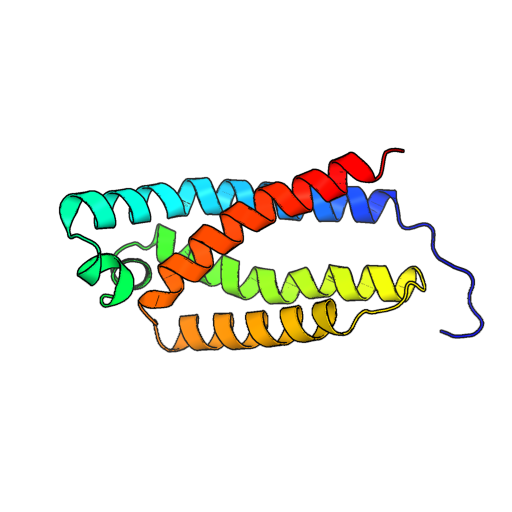0.75 72 LEU A C 1
ATOM 589 O O . LEU A 1 72 ? -1.732 -9.086 8.523 1.00 90.75 72 LEU A O 1
ATOM 593 N N . LEU A 1 73 ? 0.085 -7.974 7.809 1.00 91.00 73 LEU A N 1
ATOM 594 C CA . LEU A 1 73 ? 0.105 -7.034 8.934 1.00 91.00 73 LEU A CA 1
ATOM 595 C C . LEU A 1 73 ? -1.121 -6.115 8.940 1.00 91.00 73 LEU A C 1
ATOM 597 O O . LEU A 1 73 ? -1.670 -5.871 10.007 1.00 91.00 73 LEU A O 1
ATOM 601 N N . GLU A 1 74 ? -1.602 -5.675 7.778 1.00 89.88 74 GLU A N 1
ATOM 602 C CA . GLU A 1 74 ? -2.775 -4.802 7.618 1.00 89.88 74 GLU A CA 1
ATOM 603 C C . GLU A 1 74 ? -4.075 -5.418 8.179 1.00 89.88 74 GLU A C 1
ATOM 605 O O . GLU A 1 74 ? -4.972 -4.677 8.577 1.00 89.88 74 GLU A O 1
ATOM 610 N N . PHE A 1 75 ? -4.168 -6.746 8.357 1.00 87.81 75 PHE A N 1
ATOM 611 C CA . PHE A 1 75 ? -5.267 -7.366 9.128 1.00 87.81 75 PHE A CA 1
ATOM 612 C C . PHE A 1 75 ? -5.325 -6.897 10.591 1.00 87.81 75 PHE A C 1
ATOM 614 O O . PHE A 1 75 ? -6.363 -7.021 11.250 1.00 87.81 75 PHE A O 1
ATOM 621 N N . GLY A 1 76 ? -4.238 -6.319 11.106 1.00 86.75 76 GLY A N 1
ATOM 622 C CA . GLY A 1 76 ? -4.217 -5.606 12.377 1.00 86.75 76 GLY A CA 1
ATOM 623 C C . GLY A 1 76 ? -5.289 -4.517 12.458 1.00 86.75 76 GLY A C 1
ATOM 624 O O . GLY A 1 76 ? -5.913 -4.371 13.510 1.00 86.75 76 GLY A O 1
ATOM 625 N N . ASP A 1 77 ? -5.603 -3.832 11.352 1.00 87.06 77 ASP A N 1
ATOM 626 C CA . ASP A 1 77 ? -6.677 -2.829 11.303 1.00 87.06 77 ASP A CA 1
ATOM 627 C C . ASP A 1 77 ? -8.031 -3.451 11.659 1.00 87.06 77 ASP A C 1
ATOM 629 O O . ASP A 1 77 ? -8.791 -2.915 12.472 1.00 87.06 77 ASP A O 1
ATOM 633 N N . THR A 1 78 ? -8.298 -4.645 11.130 1.00 87.94 78 THR A N 1
ATOM 634 C CA . THR A 1 78 ? -9.504 -5.423 11.418 1.00 87.94 78 THR A CA 1
ATOM 635 C C . THR A 1 78 ? -9.564 -5.805 12.900 1.00 87.94 78 THR A C 1
ATOM 637 O O . THR A 1 78 ? -10.615 -5.679 13.533 1.00 87.94 78 THR A O 1
ATOM 640 N N . ILE A 1 79 ? -8.429 -6.198 13.494 1.00 87.75 79 ILE A N 1
ATOM 641 C CA . ILE A 1 79 ? -8.327 -6.497 14.932 1.00 87.75 79 ILE A CA 1
ATOM 642 C C . ILE A 1 79 ? -8.662 -5.250 15.762 1.00 87.75 79 ILE A C 1
ATOM 644 O O . ILE A 1 79 ? -9.465 -5.336 16.696 1.00 87.75 79 ILE A O 1
ATOM 648 N N . PHE A 1 80 ? -8.116 -4.080 15.416 1.00 85.94 80 PHE A N 1
ATOM 649 C CA . PHE A 1 80 ? -8.419 -2.828 16.115 1.00 85.94 80 PHE A CA 1
ATOM 650 C C . PHE A 1 80 ? -9.901 -2.446 16.020 1.00 85.94 80 PHE A C 1
ATOM 652 O O . PHE A 1 80 ? -10.482 -2.032 17.028 1.00 85.94 80 PHE A O 1
ATOM 659 N N . ILE A 1 81 ? -10.536 -2.621 14.857 1.00 85.62 81 ILE A N 1
ATOM 660 C CA . ILE A 1 81 ? -11.974 -2.365 14.656 1.00 85.62 81 ILE A CA 1
ATOM 661 C C . ILE A 1 81 ? -12.814 -3.272 15.566 1.00 85.62 81 ILE A C 1
ATOM 663 O O . ILE A 1 81 ? -13.686 -2.785 16.294 1.00 85.62 81 ILE A O 1
ATOM 667 N N . VAL A 1 82 ? -12.504 -4.573 15.603 1.00 86.00 82 VAL A N 1
ATOM 668 C CA . VAL A 1 82 ? -13.210 -5.552 16.446 1.00 86.00 82 VAL A CA 1
ATOM 669 C C . VAL A 1 82 ? -13.019 -5.246 17.934 1.00 86.00 82 VAL A C 1
ATOM 671 O O . VAL A 1 82 ? -13.992 -5.246 18.693 1.00 86.00 82 VAL A O 1
ATOM 674 N N . LEU A 1 83 ? -11.794 -4.928 18.368 1.00 84.50 83 LEU A N 1
ATOM 675 C CA . LEU A 1 83 ? -11.495 -4.583 19.766 1.00 84.50 83 LEU A CA 1
ATOM 676 C C . LEU A 1 83 ? -12.175 -3.281 20.211 1.00 84.50 83 LEU A C 1
ATOM 678 O O . LEU A 1 83 ? -12.570 -3.145 21.374 1.00 84.50 83 LEU A O 1
ATOM 682 N N . ARG A 1 84 ? -12.358 -2.332 19.289 1.00 83.31 84 ARG A N 1
ATOM 683 C CA . ARG A 1 84 ? -13.105 -1.088 19.524 1.00 83.31 84 ARG A CA 1
ATOM 684 C C . ARG A 1 84 ? -14.619 -1.251 19.398 1.00 83.31 84 ARG A C 1
ATOM 686 O O . ARG A 1 84 ? -15.334 -0.296 19.702 1.00 83.31 84 ARG A O 1
ATOM 693 N N . LYS A 1 85 ? -15.102 -2.438 19.013 1.00 81.44 85 LYS A N 1
ATOM 694 C CA . LYS A 1 85 ? -16.519 -2.742 18.758 1.00 81.44 85 LYS A CA 1
ATOM 695 C C . LYS A 1 85 ? -17.149 -1.836 17.695 1.00 81.44 85 LYS A C 1
ATOM 697 O O . LYS A 1 85 ? -18.294 -1.418 17.840 1.00 81.44 85 LYS A O 1
ATOM 702 N N . GLN A 1 86 ? -16.389 -1.499 16.659 1.00 82.38 86 GLN A N 1
ATOM 703 C CA . GLN A 1 86 ? -16.924 -0.799 15.494 1.00 82.38 86 GLN A CA 1
ATOM 704 C C . GLN A 1 86 ? -17.461 -1.812 14.477 1.00 82.38 86 GLN A C 1
ATOM 706 O O . GLN A 1 86 ? -17.006 -2.956 14.438 1.00 82.38 86 GLN A O 1
ATOM 711 N N . GLU A 1 87 ? -18.445 -1.404 13.676 1.00 84.06 87 GLU A N 1
ATOM 712 C CA . GLU A 1 87 ? -19.003 -2.269 12.637 1.00 84.06 87 GLU A CA 1
ATOM 713 C C . GLU A 1 87 ? -17.980 -2.503 11.522 1.00 84.06 87 GLU A C 1
ATOM 715 O O . GLU A 1 87 ? -17.415 -1.565 10.955 1.00 84.06 87 GLU A O 1
ATOM 720 N N . LEU A 1 88 ? -17.741 -3.777 11.210 1.00 86.62 88 LEU A N 1
ATOM 721 C CA . LEU A 1 88 ? -16.924 -4.187 10.075 1.00 86.62 88 LEU A CA 1
ATOM 722 C C . LEU A 1 88 ? -17.761 -4.107 8.802 1.00 86.62 88 LEU A C 1
ATOM 724 O O . LEU A 1 88 ? -18.565 -4.994 8.517 1.00 86.62 88 LEU A O 1
ATOM 728 N N . ILE A 1 89 ? -17.556 -3.045 8.027 1.00 91.00 89 ILE A N 1
ATOM 729 C CA . ILE A 1 89 ? -18.202 -2.895 6.722 1.00 91.00 89 ILE A CA 1
ATOM 730 C C . ILE A 1 89 ? -17.706 -3.966 5.742 1.00 91.00 89 ILE A C 1
ATOM 732 O O . ILE A 1 89 ? -16.531 -4.343 5.761 1.00 91.00 89 ILE A O 1
ATOM 736 N N . PHE A 1 90 ? -18.593 -4.416 4.848 1.00 88.81 90 PHE A N 1
ATOM 737 C CA . PHE A 1 90 ? -18.289 -5.449 3.850 1.00 88.81 90 PHE A CA 1
ATOM 738 C C . PHE A 1 90 ? -17.036 -5.130 3.028 1.00 88.81 90 PHE A C 1
ATOM 740 O O . PHE A 1 90 ? -16.143 -5.963 2.899 1.00 88.81 90 PHE A O 1
ATOM 747 N N . LEU A 1 91 ? -16.944 -3.887 2.546 1.00 90.88 91 LEU A N 1
ATOM 748 C CA . LEU A 1 91 ? -15.843 -3.432 1.702 1.00 90.88 91 LEU A CA 1
ATOM 749 C C . LEU A 1 91 ? -14.473 -3.623 2.364 1.00 90.88 91 LEU A C 1
ATOM 751 O O . LEU A 1 91 ? -13.531 -4.003 1.682 1.00 90.88 91 LEU A O 1
ATOM 755 N N . HIS A 1 92 ? -14.358 -3.396 3.676 1.00 89.44 92 HIS A N 1
ATOM 756 C CA . HIS A 1 92 ? -13.079 -3.462 4.382 1.00 89.44 92 HIS A CA 1
ATOM 757 C C . HIS A 1 92 ? -12.530 -4.890 4.399 1.00 89.44 92 HIS A C 1
ATOM 759 O O . HIS A 1 92 ? -11.455 -5.150 3.863 1.00 89.44 92 HIS A O 1
ATOM 765 N N . TRP A 1 93 ? -13.269 -5.836 4.983 1.00 89.62 93 TRP A N 1
ATOM 766 C CA . TRP A 1 93 ? -12.756 -7.197 5.140 1.00 89.62 93 TRP A CA 1
ATOM 767 C C . TRP A 1 93 ? -12.631 -7.917 3.791 1.00 89.62 93 TRP A C 1
ATOM 769 O O . TRP A 1 93 ? -11.663 -8.646 3.582 1.00 89.62 93 TRP A O 1
ATOM 779 N N . TYR A 1 94 ? -13.556 -7.668 2.855 1.00 92.75 94 TYR A N 1
ATOM 780 C CA . TYR A 1 94 ? -13.483 -8.227 1.506 1.00 92.75 94 TYR A CA 1
ATOM 781 C C . TYR A 1 94 ? -12.241 -7.721 0.762 1.00 92.75 94 TYR A C 1
ATOM 783 O O . TYR A 1 94 ? -11.498 -8.510 0.175 1.00 92.75 94 TYR A O 1
ATOM 791 N N . HIS A 1 95 ? -11.962 -6.416 0.842 1.00 92.56 95 HIS A N 1
ATOM 792 C CA . HIS A 1 95 ? -10.750 -5.831 0.279 1.00 92.56 95 HIS A CA 1
ATOM 793 C C . HIS A 1 95 ? -9.487 -6.438 0.904 1.00 92.56 95 HIS A C 1
ATOM 795 O O . HIS A 1 95 ? -8.645 -6.932 0.166 1.00 92.56 95 HIS A O 1
ATOM 801 N N . HIS A 1 96 ? -9.361 -6.482 2.238 1.00 92.25 96 HIS A N 1
ATOM 802 C CA . HIS A 1 96 ? -8.148 -7.001 2.892 1.00 92.25 96 HIS A CA 1
ATOM 803 C C . HIS A 1 96 ? -7.858 -8.474 2.559 1.00 92.25 96 HIS A C 1
ATOM 805 O O . HIS A 1 96 ? -6.702 -8.833 2.343 1.00 92.25 96 HIS A O 1
ATOM 811 N N . ILE A 1 97 ? -8.886 -9.322 2.437 1.00 93.12 97 ILE A N 1
ATOM 812 C CA . ILE A 1 97 ? -8.704 -10.718 2.003 1.00 93.12 97 ILE A CA 1
ATOM 813 C C . ILE A 1 97 ? -8.270 -10.793 0.538 1.00 93.12 97 ILE A C 1
ATOM 815 O O . ILE A 1 97 ? -7.315 -11.497 0.214 1.00 93.12 97 ILE A O 1
ATOM 819 N N . THR A 1 98 ? -8.953 -10.073 -0.352 1.00 93.62 98 THR A N 1
ATOM 820 C CA . THR A 1 98 ? -8.664 -10.141 -1.793 1.00 93.62 98 THR A CA 1
ATOM 821 C C . THR A 1 98 ? -7.278 -9.599 -2.130 1.00 93.62 98 THR A C 1
ATOM 823 O O . THR A 1 98 ? -6.555 -10.246 -2.885 1.00 93.62 98 THR A O 1
ATOM 826 N N . VAL A 1 99 ? -6.854 -8.479 -1.531 1.00 92.56 99 VAL A N 1
ATOM 827 C CA . VAL A 1 99 ? -5.506 -7.930 -1.762 1.00 92.56 99 VAL A CA 1
ATOM 828 C C . VAL A 1 99 ? -4.406 -8.800 -1.162 1.00 92.56 99 VAL A C 1
ATOM 830 O O . VAL A 1 99 ? -3.339 -8.897 -1.764 1.00 92.56 99 VAL A O 1
ATOM 833 N N . LEU A 1 100 ? -4.657 -9.480 -0.035 1.00 93.19 100 LEU A N 1
ATOM 834 C CA . LEU A 1 100 ? -3.719 -10.458 0.520 1.00 93.19 100 LEU A CA 1
ATOM 835 C C . LEU A 1 100 ? -3.506 -11.610 -0.464 1.00 93.19 100 LEU A C 1
ATOM 837 O O . LEU A 1 100 ? -2.372 -11.858 -0.868 1.00 93.19 100 LEU A O 1
ATOM 841 N N . LEU A 1 101 ? -4.590 -12.266 -0.892 1.00 93.38 101 LEU A N 1
ATOM 842 C CA . LEU A 1 101 ? -4.521 -13.393 -1.826 1.00 93.38 101 LEU A CA 1
ATOM 843 C C . LEU A 1 101 ? -3.869 -12.986 -3.151 1.00 93.38 101 LEU A C 1
ATOM 845 O O . LEU A 1 101 ? -2.974 -13.677 -3.633 1.00 93.38 101 LEU A O 1
ATOM 849 N N . TYR A 1 102 ? -4.275 -11.840 -3.704 1.00 91.50 102 TYR A N 1
ATOM 850 C CA . TYR A 1 102 ? -3.718 -11.327 -4.950 1.00 91.50 102 TYR A CA 1
ATOM 851 C C . TYR A 1 102 ? -2.224 -11.013 -4.829 1.00 91.50 102 TYR A C 1
ATOM 853 O O . TYR A 1 102 ? -1.457 -11.388 -5.713 1.00 91.50 102 TYR A O 1
ATOM 861 N N . SER A 1 103 ? -1.791 -10.359 -3.744 1.00 91.56 103 SER A N 1
ATOM 862 C CA . SER A 1 103 ? -0.375 -10.021 -3.542 1.00 91.56 103 SER A CA 1
ATOM 863 C C . SER A 1 103 ? 0.505 -11.263 -3.392 1.00 91.56 103 SER A C 1
ATOM 865 O O . SER A 1 103 ? 1.578 -11.318 -3.988 1.00 91.56 103 SER A O 1
ATOM 867 N N . TRP A 1 104 ? 0.028 -12.280 -2.669 1.00 91.94 104 TRP A N 1
ATOM 868 C CA . TRP A 1 104 ? 0.771 -13.519 -2.452 1.00 91.94 104 TRP A CA 1
ATOM 869 C C . TRP A 1 104 ? 0.913 -14.328 -3.742 1.00 91.94 104 TRP A C 1
ATOM 871 O O . TRP A 1 104 ? 2.012 -14.755 -4.083 1.00 91.94 104 TRP A O 1
ATOM 881 N N . PHE A 1 105 ? -0.187 -14.469 -4.489 1.00 91.19 105 PHE A N 1
ATOM 882 C CA . PHE A 1 105 ? -0.197 -15.136 -5.790 1.00 91.19 105 PHE A CA 1
ATOM 883 C C . PHE A 1 105 ? 0.668 -14.400 -6.821 1.00 91.19 105 PHE A C 1
ATOM 885 O O . PHE A 1 105 ? 1.471 -15.003 -7.524 1.00 91.19 105 PHE A O 1
ATOM 892 N N . SER A 1 106 ? 0.547 -13.074 -6.888 1.00 88.62 106 SER A N 1
ATOM 893 C CA . SER A 1 106 ? 1.323 -12.270 -7.834 1.00 88.62 106 SER A CA 1
ATOM 894 C C . SER A 1 106 ? 2.824 -12.326 -7.555 1.00 88.62 106 SER A C 1
ATOM 896 O O . SER A 1 106 ? 3.618 -12.279 -8.492 1.00 88.62 106 SER A O 1
ATOM 898 N N . TYR A 1 107 ? 3.209 -12.416 -6.277 1.00 86.88 107 TYR A N 1
ATOM 899 C CA . TYR A 1 107 ? 4.603 -12.577 -5.878 1.00 86.88 107 TYR A CA 1
ATOM 900 C C . TYR A 1 107 ? 5.138 -13.971 -6.232 1.00 86.88 107 TYR A C 1
ATOM 902 O O . TYR A 1 107 ? 6.250 -14.062 -6.742 1.00 86.88 107 TYR A O 1
ATOM 910 N N . SER A 1 108 ? 4.359 -15.042 -6.017 1.00 87.75 108 SER A N 1
ATOM 911 C CA . SER A 1 108 ? 4.789 -16.409 -6.352 1.00 87.75 108 SER A CA 1
ATOM 912 C C . SER A 1 108 ? 4.918 -16.644 -7.855 1.00 87.75 108 SER A C 1
ATOM 914 O O . SER A 1 108 ? 5.867 -17.282 -8.292 1.00 87.75 108 SER A O 1
ATOM 916 N N . GLU A 1 109 ? 3.994 -16.098 -8.646 1.00 88.06 109 GLU A N 1
ATOM 917 C CA . GLU A 1 109 ? 3.990 -16.240 -10.108 1.00 88.06 109 GLU A CA 1
ATOM 918 C C . GLU A 1 109 ? 4.807 -15.152 -10.821 1.00 88.06 109 GLU A C 1
ATOM 920 O O . GLU A 1 109 ? 4.746 -15.041 -12.043 1.00 88.06 109 GLU A O 1
ATOM 925 N N . HIS A 1 110 ? 5.523 -14.299 -10.076 1.00 86.44 110 HIS A N 1
ATOM 926 C CA . HIS A 1 110 ? 6.291 -13.173 -10.619 1.00 86.44 110 HIS A CA 1
ATOM 927 C C . HIS A 1 110 ? 5.501 -12.348 -11.648 1.00 86.44 110 HIS A C 1
ATOM 929 O O . HIS A 1 110 ? 5.991 -11.990 -12.717 1.00 86.44 110 HIS A O 1
ATOM 935 N N . THR A 1 111 ? 4.236 -12.047 -11.348 1.00 87.19 111 THR A N 1
ATOM 936 C CA . THR A 1 111 ? 3.350 -11.391 -12.313 1.00 87.19 111 THR A CA 1
ATOM 937 C C . THR A 1 111 ? 3.821 -9.961 -12.591 1.00 87.19 111 THR A C 1
ATOM 939 O O . THR A 1 111 ? 3.856 -9.116 -11.698 1.00 87.19 111 THR A O 1
ATOM 942 N N . ALA A 1 112 ? 4.130 -9.652 -13.852 1.00 86.31 112 ALA A N 1
ATOM 943 C CA . ALA A 1 112 ? 4.683 -8.355 -14.250 1.00 86.31 112 ALA A CA 1
ATOM 944 C C . ALA A 1 112 ? 3.771 -7.154 -13.915 1.00 86.31 112 ALA A C 1
ATOM 946 O O . ALA A 1 112 ? 4.250 -6.114 -13.455 1.00 86.31 112 ALA A O 1
ATOM 947 N N . SER A 1 113 ? 2.449 -7.311 -14.056 1.00 87.44 113 SER A N 1
ATOM 948 C CA . SER A 1 113 ? 1.464 -6.266 -13.735 1.00 87.44 113 SER A CA 1
ATOM 949 C C . SER A 1 113 ? 1.381 -5.939 -12.237 1.00 87.44 113 SER A C 1
ATOM 951 O O . SER A 1 113 ? 0.887 -4.870 -11.863 1.00 87.44 113 SER A O 1
ATOM 953 N N . ALA A 1 114 ? 1.909 -6.807 -11.368 1.00 89.44 114 ALA A N 1
ATOM 954 C CA . ALA A 1 114 ? 1.933 -6.595 -9.925 1.00 89.44 114 ALA A CA 1
ATOM 955 C C . ALA A 1 114 ? 2.785 -5.387 -9.519 1.00 89.44 114 ALA A C 1
ATOM 957 O O . ALA A 1 114 ? 2.519 -4.777 -8.485 1.00 89.44 114 ALA A O 1
ATOM 958 N N . ARG A 1 115 ? 3.743 -4.984 -10.364 1.00 89.81 115 ARG A N 1
ATOM 959 C CA . ARG A 1 115 ? 4.549 -3.771 -10.187 1.00 89.81 115 ARG A CA 1
ATOM 960 C C . ARG A 1 115 ? 3.682 -2.529 -9.998 1.00 89.81 115 ARG A C 1
ATOM 962 O O . ARG A 1 115 ? 3.818 -1.813 -9.010 1.00 89.81 115 ARG A O 1
ATOM 969 N N . TRP A 1 116 ? 2.755 -2.305 -10.927 1.00 91.50 116 TRP A N 1
ATOM 970 C CA . TRP A 1 116 ? 1.841 -1.165 -10.893 1.00 91.50 116 TRP A CA 1
ATOM 971 C C . TRP A 1 116 ? 0.935 -1.213 -9.671 1.00 91.50 116 TRP A C 1
ATOM 973 O O . TRP A 1 116 ? 0.771 -0.208 -8.979 1.00 91.50 116 TRP A O 1
ATOM 983 N N . PHE A 1 117 ? 0.386 -2.393 -9.381 1.00 91.75 117 PHE A N 1
ATOM 984 C CA . PHE A 1 117 ? -0.444 -2.599 -8.202 1.00 91.75 117 PHE A CA 1
ATOM 985 C C . PHE A 1 117 ? 0.311 -2.239 -6.918 1.00 91.75 117 PHE A C 1
ATOM 987 O O . PHE A 1 117 ? -0.197 -1.463 -6.115 1.00 91.75 117 PHE A O 1
ATOM 994 N N . MET A 1 118 ? 1.537 -2.739 -6.754 1.00 93.50 118 MET A N 1
ATOM 995 C CA . MET A 1 118 ? 2.383 -2.474 -5.594 1.00 93.50 118 MET A CA 1
ATOM 996 C C . MET A 1 118 ? 2.690 -0.980 -5.437 1.00 93.50 118 MET A C 1
ATOM 998 O O . MET A 1 118 ? 2.423 -0.416 -4.376 1.00 93.50 118 MET A O 1
ATOM 1002 N N . VAL A 1 119 ? 3.226 -0.324 -6.473 1.00 93.31 119 VAL A N 1
ATOM 1003 C CA . VAL A 1 119 ? 3.674 1.079 -6.377 1.00 93.31 119 VAL A CA 1
ATOM 1004 C C . VAL A 1 119 ? 2.501 2.016 -6.093 1.00 93.31 119 VAL A C 1
ATOM 1006 O O . VAL A 1 119 ? 2.584 2.868 -5.204 1.00 93.31 119 VAL A O 1
ATOM 1009 N N . LEU A 1 120 ? 1.377 1.836 -6.793 1.00 93.62 120 LEU A N 1
ATOM 1010 C CA . LEU A 1 120 ? 0.173 2.636 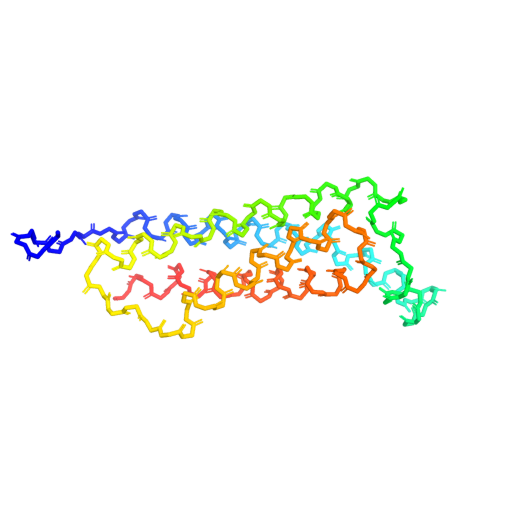-6.559 1.00 93.62 120 LEU A CA 1
ATOM 1011 C C . LEU A 1 120 ? -0.404 2.387 -5.165 1.00 93.62 120 LEU A C 1
ATOM 1013 O O . LEU A 1 120 ? -0.842 3.325 -4.499 1.00 93.62 120 LEU A O 1
ATOM 1017 N N . ASN A 1 121 ? -0.383 1.140 -4.697 1.00 94.12 121 ASN A N 1
ATOM 1018 C CA . ASN A 1 121 ? -0.888 0.795 -3.378 1.00 94.12 121 ASN A CA 1
ATOM 1019 C C . ASN A 1 121 ? -0.015 1.390 -2.264 1.00 94.12 121 ASN A C 1
ATOM 1021 O O . ASN A 1 121 ? -0.566 1.941 -1.313 1.00 94.12 121 ASN A O 1
ATOM 1025 N N . TYR A 1 122 ? 1.313 1.368 -2.409 1.00 94.25 122 TYR A N 1
ATOM 1026 C CA . TYR A 1 122 ? 2.223 2.072 -1.504 1.00 94.25 122 TYR A CA 1
ATOM 1027 C C . TYR A 1 122 ? 1.956 3.577 -1.478 1.00 94.25 122 TYR A C 1
ATOM 1029 O O . TYR A 1 122 ? 1.900 4.183 -0.406 1.00 94.25 122 TYR A O 1
ATOM 1037 N N . PHE A 1 123 ? 1.721 4.181 -2.643 1.00 94.88 123 PHE A N 1
ATOM 1038 C CA . PHE A 1 123 ? 1.405 5.601 -2.730 1.00 94.88 123 PHE A CA 1
ATOM 1039 C C . PHE A 1 123 ? 0.099 5.942 -2.009 1.00 94.88 123 PHE A C 1
ATOM 1041 O O . PHE A 1 123 ? 0.085 6.807 -1.132 1.00 94.88 123 PHE A O 1
ATOM 1048 N N . VAL A 1 124 ? -0.985 5.219 -2.288 1.00 94.69 124 VAL A N 1
ATOM 1049 C CA . VAL A 1 124 ? -2.276 5.463 -1.631 1.00 94.69 124 VAL A CA 1
ATOM 1050 C C . VAL A 1 124 ? -2.193 5.201 -0.126 1.00 94.69 124 VAL A C 1
ATOM 1052 O O . VAL A 1 124 ? -2.690 6.014 0.653 1.00 94.69 124 VAL A O 1
ATOM 1055 N N . HIS A 1 125 ? -1.520 4.133 0.311 1.00 92.75 125 HIS A N 1
ATOM 1056 C CA . HIS A 1 125 ? -1.377 3.827 1.737 1.00 92.75 125 HIS A CA 1
ATOM 1057 C C . HIS A 1 125 ? -0.530 4.846 2.494 1.00 92.75 125 HIS A C 1
ATOM 1059 O O . HIS A 1 125 ? -0.843 5.141 3.649 1.00 92.75 125 HIS A O 1
ATOM 1065 N N . SER A 1 126 ? 0.480 5.440 1.851 1.00 92.75 126 SER A N 1
ATOM 1066 C CA . SER A 1 126 ? 1.256 6.523 2.462 1.00 92.75 126 SER A CA 1
ATOM 1067 C C . SER A 1 126 ? 0.351 7.687 2.890 1.00 92.75 126 SER A C 1
ATOM 1069 O O . SER A 1 126 ? 0.443 8.157 4.028 1.00 92.75 126 SER A O 1
ATOM 1071 N N . ILE A 1 127 ? -0.599 8.061 2.024 1.00 93.69 127 ILE A N 1
ATOM 1072 C CA . ILE A 1 127 ? -1.560 9.147 2.245 1.00 93.69 127 ILE A CA 1
ATOM 1073 C C . ILE A 1 127 ? -2.674 8.708 3.200 1.00 93.69 127 ILE A C 1
ATOM 1075 O O . ILE A 1 127 ? -2.989 9.426 4.146 1.00 93.69 127 ILE A O 1
ATOM 1079 N N . MET A 1 128 ? -3.269 7.534 2.979 1.00 92.69 128 MET A N 1
ATOM 1080 C CA . MET A 1 128 ? -4.409 7.042 3.758 1.00 92.69 128 MET A CA 1
ATOM 1081 C C . MET A 1 128 ? -4.048 6.855 5.235 1.00 92.69 128 MET A C 1
ATOM 1083 O O . MET A 1 128 ? -4.743 7.376 6.109 1.00 92.69 128 MET A O 1
ATOM 1087 N N . TYR A 1 129 ? -2.943 6.163 5.530 1.00 90.38 129 TYR A N 1
ATOM 1088 C CA . TYR A 1 129 ? -2.506 5.975 6.914 1.00 90.38 129 TYR A CA 1
ATOM 1089 C C . TYR A 1 129 ? -1.967 7.265 7.533 1.00 90.38 129 TYR A C 1
ATOM 1091 O O . TYR A 1 129 ? -2.183 7.496 8.723 1.00 90.38 129 TYR A O 1
ATOM 1099 N N . GLY A 1 130 ? -1.345 8.139 6.732 1.00 89.06 130 GLY A N 1
ATOM 1100 C CA . GLY A 1 130 ? -0.976 9.485 7.173 1.00 89.06 130 GLY A CA 1
ATOM 1101 C C . GLY A 1 130 ? -2.204 10.279 7.627 1.00 89.06 130 GLY A C 1
ATOM 1102 O O . GLY A 1 130 ? -2.219 10.854 8.714 1.00 89.06 130 GLY A O 1
ATOM 1103 N N . TYR A 1 131 ? -3.290 10.221 6.855 1.00 89.50 131 TYR A N 1
ATOM 1104 C CA . TYR A 1 131 ? -4.569 10.818 7.225 1.00 89.50 131 TYR A CA 1
ATOM 1105 C C . TYR A 1 131 ? -5.160 10.195 8.497 1.00 89.50 131 TYR A C 1
ATOM 1107 O O . TYR A 1 131 ? -5.648 10.925 9.355 1.00 89.50 131 TYR A O 1
ATOM 1115 N N . TYR A 1 132 ? -5.097 8.873 8.677 1.00 86.69 132 TYR A N 1
ATOM 1116 C CA . TYR A 1 132 ? -5.598 8.226 9.899 1.00 86.69 132 TYR A CA 1
ATOM 1117 C C . TYR A 1 132 ? -4.798 8.595 11.148 1.00 86.69 132 TYR A C 1
ATOM 1119 O O . TYR A 1 132 ? -5.401 8.835 12.197 1.00 86.69 132 TYR A O 1
ATOM 1127 N N . ALA A 1 133 ? -3.475 8.720 11.033 1.00 84.81 133 ALA A N 1
ATOM 1128 C CA . ALA A 1 133 ? -2.630 9.205 12.118 1.00 84.81 133 ALA A CA 1
ATOM 1129 C C . ALA A 1 133 ? -2.968 10.662 12.496 1.00 84.81 133 ALA A C 1
ATOM 1131 O O . ALA A 1 133 ? -3.063 10.977 13.681 1.00 84.81 133 ALA A O 1
ATOM 1132 N N . LEU A 1 134 ? -3.217 11.525 11.501 1.00 83.62 134 LEU A N 1
ATOM 1133 C CA . LEU A 1 134 ? -3.525 12.951 11.689 1.00 83.62 134 LEU A CA 1
ATOM 1134 C C . LEU A 1 134 ? -4.981 13.251 12.067 1.00 83.62 134 LEU A C 1
ATOM 1136 O O . LEU A 1 134 ? -5.245 14.284 12.673 1.00 83.62 134 LEU A O 1
ATOM 1140 N N . LYS A 1 135 ? -5.936 12.378 11.731 1.00 77.50 135 LYS A N 1
ATOM 1141 C CA . LYS A 1 135 ? -7.356 12.559 12.073 1.00 77.50 135 LYS A CA 1
ATOM 1142 C C . LYS A 1 135 ? -7.664 12.175 13.519 1.00 77.50 135 LYS A C 1
ATOM 1144 O O . LYS A 1 135 ? -8.578 12.732 14.115 1.00 77.50 135 LYS A O 1
ATOM 1149 N N . LEU A 1 136 ? -6.941 11.207 14.081 1.00 63.25 136 LEU A N 1
ATOM 1150 C CA . LEU A 1 136 ? -7.168 10.755 15.452 1.00 63.25 136 LEU A CA 1
ATOM 1151 C C . LEU A 1 136 ? -6.885 11.778 16.586 1.00 63.25 136 LEU A C 1
ATOM 1153 O O . LEU A 1 136 ? -7.464 11.575 17.654 1.00 63.25 136 LEU A O 1
ATOM 1157 N N . PRO A 1 137 ? -6.046 12.831 16.437 1.00 51.72 137 PRO A N 1
ATOM 1158 C CA . PRO A 1 137 ? -5.857 13.866 17.466 1.00 51.72 137 PRO A CA 1
ATOM 1159 C C . PRO A 1 137 ? -7.009 14.880 17.668 1.00 51.72 137 PRO A C 1
ATOM 1161 O O . PRO A 1 137 ? -6.787 15.867 18.367 1.00 51.72 137 PRO A O 1
ATOM 1164 N N . LEU A 1 138 ? -8.220 14.656 17.136 1.00 41.97 138 LEU A N 1
ATOM 1165 C CA . LEU A 1 138 ? -9.415 15.478 17.420 1.00 41.97 138 LEU A CA 1
ATOM 1166 C C . LEU A 1 138 ? -10.503 14.672 18.151 1.00 41.97 138 LEU A C 1
ATOM 1168 O O . LEU A 1 138 ? -10.978 13.653 17.596 1.00 41.97 138 LEU A O 1
#

Organism: Apis mellifera (NCBI:txid7460)

Sequence (138 aa):
MAKRPRFNLRGPLILWSSLLSLFSIIGVFRTLPEMIHILTHHGFYHSVCIPSFIEQDVVCGFWSWMFALSKLLEFGDTIFIVLRKQELIFLHWYHHITVLLYSWFSYSEHTASARWFMVLNYFVHSIMYGYYALKLPL

Secondary structure (DSSP, 8-state):
-TTSPPP--HHHHHHHHHHHHHHHHHHHHHHHHHHHHHHHHTHHHHHHH--HHHHT-HHHHHHHHHHHHHHHHHHHHHHHHHHTT----HHHHHHHHHHHHHHHHHHHTT-TTHHHHHHHHHHHHHHHHHHHHHHTT-

Radius of gyration: 17.06 Å; chains: 1; bounding box: 38×32×50 Å

pLDDT: mean 87.46, std 8.3, range [41.97, 95.44]